Protein AF-A0A955D7J7-F1 (afdb_monomer_lite)

Sequence (94 aa):
MKLPLVRIGITLAVGSVLASLVVFYLAIGEAVGSADAEDPPAGLEGAMGWFVREFLFQGSIPTVLFWLGVAATLVGVVRMAIAPPAARRTRRSA

Secondary structure (DSSP, 8-state):
---HHHHHHHHHHHHHHHHHHHHHHHHHHHHHH-TT-----SHHHHHHHHIIIIIISSS-HHHHHHHHHHHHHHHHHHHHHHS-----------

Foldseek 3Di:
DDLPLLVQLVCLQVVLLVVLVVVLVVVLVVQVPDPPHDDDQPDPVSSVVCSCPPRCPPPDPSVVSNVVSVVSNVVSVVCVVPDDPPPPPPPPDD

Structure (mmCIF, N/CA/C/O backbone):
data_AF-A0A955D7J7-F1
#
_entry.id   AF-A0A955D7J7-F1
#
loop_
_atom_site.group_PDB
_atom_site.id
_atom_site.type_symbol
_atom_site.label_atom_id
_atom_site.label_alt_id
_atom_site.label_comp_id
_atom_site.label_asym_id
_atom_site.label_entity_id
_atom_site.label_seq_id
_atom_site.pdbx_PDB_ins_code
_atom_site.Cartn_x
_atom_site.Cartn_y
_atom_site.Cartn_z
_atom_site.occupancy
_atom_site.B_iso_or_equiv
_atom_site.auth_seq_id
_atom_site.auth_comp_id
_atom_site.auth_asym_id
_atom_site.auth_atom_id
_atom_site.pdbx_PDB_model_num
ATOM 1 N N . MET A 1 1 ? -8.872 9.010 22.774 1.00 51.84 1 MET A N 1
ATOM 2 C CA . MET A 1 1 ? -8.759 7.550 22.561 1.00 51.84 1 MET A CA 1
ATOM 3 C C . MET A 1 1 ? -7.586 7.300 21.627 1.00 51.84 1 MET A C 1
ATOM 5 O O . MET A 1 1 ? -7.581 7.850 20.534 1.00 51.84 1 MET A O 1
ATOM 9 N N . LYS A 1 2 ? -6.541 6.588 22.071 1.00 55.31 2 LYS A N 1
ATOM 10 C CA . LYS A 1 2 ? -5.409 6.256 21.193 1.00 55.31 2 LYS A CA 1
ATOM 11 C C . LYS A 1 2 ? -5.906 5.193 20.210 1.00 55.31 2 LYS A C 1
ATOM 13 O O . LYS A 1 2 ? -6.458 4.192 20.651 1.00 55.31 2 LYS A O 1
ATOM 18 N N . LEU A 1 3 ? -5.737 5.436 18.914 1.00 64.50 3 LEU A N 1
ATOM 19 C CA . LEU A 1 3 ? -6.077 4.522 17.820 1.00 64.50 3 LEU A CA 1
ATOM 20 C C . LEU A 1 3 ? -4.805 3.837 17.293 1.00 64.50 3 LEU A C 1
ATOM 22 O O . LEU A 1 3 ? -4.395 4.106 16.164 1.00 64.50 3 LEU A O 1
ATOM 26 N N . PRO A 1 4 ? -4.107 3.021 18.108 1.00 82.12 4 PRO A N 1
ATOM 27 C CA . PRO A 1 4 ? -2.800 2.498 17.730 1.00 82.12 4 PRO A CA 1
ATOM 28 C C . PRO A 1 4 ? -2.893 1.629 16.476 1.00 82.12 4 PRO A C 1
ATOM 30 O O . PRO A 1 4 ? -2.064 1.775 15.592 1.00 82.12 4 PRO A O 1
ATOM 33 N N . LEU A 1 5 ? -3.939 0.805 16.349 1.00 82.12 5 LEU A N 1
ATOM 34 C CA . LEU A 1 5 ? -4.066 -0.141 15.241 1.00 82.12 5 LEU A CA 1
ATOM 35 C C . LEU A 1 5 ? -4.326 0.545 13.892 1.00 82.12 5 LEU A C 1
ATOM 37 O O . LEU A 1 5 ? -3.690 0.200 12.905 1.00 82.12 5 LEU A O 1
ATOM 41 N N . VAL A 1 6 ? -5.193 1.564 13.864 1.00 83.38 6 VAL A N 1
ATOM 42 C CA . VAL A 1 6 ? -5.446 2.367 12.654 1.00 83.38 6 VAL A CA 1
ATOM 43 C C . VAL A 1 6 ? -4.189 3.138 12.250 1.00 83.38 6 VAL A C 1
ATOM 45 O O . VAL A 1 6 ? -3.847 3.178 11.076 1.00 83.38 6 VAL A O 1
ATOM 48 N N . ARG A 1 7 ? -3.457 3.707 13.218 1.00 85.06 7 ARG A N 1
ATOM 49 C CA . ARG A 1 7 ? -2.197 4.413 12.941 1.00 85.06 7 ARG A CA 1
ATOM 50 C C . ARG A 1 7 ? -1.135 3.476 12.373 1.00 85.06 7 ARG A C 1
ATOM 52 O O . ARG A 1 7 ? -0.544 3.811 11.360 1.00 85.06 7 ARG A O 1
ATOM 59 N N . ILE A 1 8 ? -0.941 2.308 12.987 1.00 86.75 8 ILE A N 1
ATOM 60 C CA . ILE A 1 8 ? -0.010 1.281 12.497 1.00 86.75 8 ILE A CA 1
ATOM 61 C C . ILE A 1 8 ? -0.407 0.835 11.088 1.00 86.75 8 ILE A C 1
ATOM 63 O O . ILE A 1 8 ? 0.449 0.774 10.212 1.00 86.75 8 ILE A O 1
ATOM 67 N N . GLY A 1 9 ? -1.697 0.581 10.854 1.00 83.50 9 GLY A N 1
ATOM 68 C CA . GLY A 1 9 ? -2.205 0.174 9.548 1.00 83.50 9 GLY A CA 1
ATOM 69 C C . GLY A 1 9 ? -1.949 1.214 8.454 1.00 83.50 9 GLY A C 1
ATOM 70 O O . GLY A 1 9 ? -1.418 0.873 7.400 1.00 83.50 9 GLY A O 1
ATOM 71 N N . ILE A 1 10 ? -2.229 2.492 8.731 1.00 86.75 10 ILE A N 1
ATOM 72 C CA . ILE A 1 10 ? -1.940 3.600 7.808 1.00 86.75 10 ILE A CA 1
ATOM 73 C C . ILE A 1 10 ? -0.433 3.737 7.574 1.00 86.75 10 ILE A C 1
ATOM 75 O O . ILE A 1 10 ? -0.009 3.859 6.429 1.00 86.75 10 ILE A O 1
ATOM 79 N N . THR A 1 11 ? 0.389 3.694 8.627 1.00 89.50 11 THR A N 1
ATOM 80 C CA . THR A 1 11 ? 1.851 3.789 8.495 1.00 89.50 11 THR A CA 1
ATOM 81 C C . THR A 1 11 ? 2.412 2.654 7.642 1.00 89.50 11 THR A C 1
ATOM 83 O O . THR A 1 11 ? 3.254 2.910 6.786 1.00 89.50 11 THR A O 1
ATOM 86 N N . LEU A 1 12 ? 1.920 1.425 7.821 1.00 85.50 12 LEU A N 1
ATOM 87 C CA . LEU A 1 12 ? 2.305 0.281 6.996 1.00 85.50 12 LEU A CA 1
ATOM 88 C C . LEU A 1 12 ? 1.881 0.466 5.539 1.00 85.50 12 LEU A C 1
ATOM 90 O O . LEU A 1 12 ? 2.706 0.284 4.648 1.00 85.50 12 LEU A O 1
ATOM 94 N N . ALA A 1 13 ? 0.637 0.875 5.283 1.00 83.56 13 ALA A N 1
ATOM 95 C CA . ALA A 1 13 ? 0.146 1.084 3.923 1.00 83.56 13 ALA A CA 1
ATOM 96 C C . ALA A 1 13 ? 0.937 2.184 3.195 1.00 83.56 13 ALA A C 1
ATOM 98 O O . ALA A 1 13 ? 1.442 1.957 2.099 1.00 83.56 13 ALA A O 1
ATOM 99 N N . VAL A 1 14 ? 1.120 3.348 3.827 1.00 88.56 14 VAL A N 1
ATOM 100 C CA . VAL A 1 14 ? 1.872 4.473 3.248 1.00 88.56 14 VAL A CA 1
ATOM 101 C C . VAL A 1 14 ? 3.347 4.118 3.061 1.00 88.56 14 VAL A C 1
ATOM 103 O O . VAL A 1 14 ? 3.904 4.365 1.995 1.00 88.56 14 VAL A O 1
ATOM 106 N N . GLY A 1 15 ? 3.977 3.502 4.067 1.00 85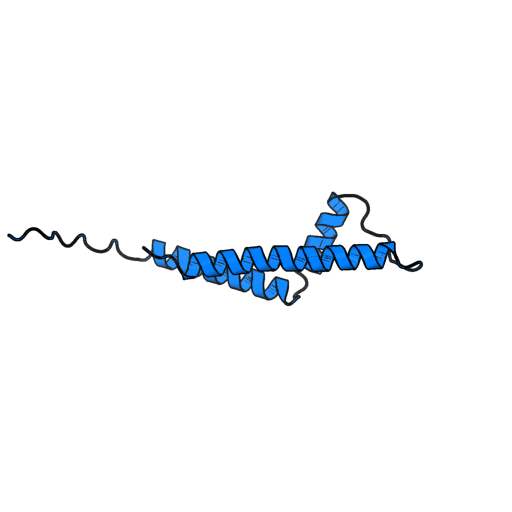.69 15 GLY A N 1
ATOM 107 C CA . GLY A 1 15 ? 5.371 3.065 3.980 1.00 85.69 15 GLY A CA 1
ATOM 108 C C . GLY A 1 15 ? 5.597 2.052 2.859 1.00 85.69 15 GLY A C 1
ATOM 109 O O . GLY A 1 15 ? 6.605 2.125 2.164 1.00 85.69 15 GLY A O 1
ATOM 110 N N . SER A 1 16 ? 4.629 1.166 2.625 1.00 84.75 16 SER A N 1
ATOM 111 C CA . SER A 1 16 ? 4.682 0.182 1.541 1.00 84.75 16 SER A CA 1
ATOM 112 C C . SER A 1 16 ? 4.552 0.825 0.165 1.00 84.75 16 SER A C 1
ATOM 114 O O . SER A 1 16 ? 5.319 0.490 -0.728 1.00 84.75 16 SER A O 1
ATOM 116 N N . VAL A 1 17 ? 3.646 1.797 0.001 1.00 82.25 17 VAL A N 1
ATOM 117 C CA . VAL A 1 17 ? 3.518 2.561 -1.254 1.00 82.25 17 VAL A CA 1
ATOM 118 C C . VAL A 1 17 ? 4.815 3.309 -1.567 1.00 82.25 17 VAL A C 1
ATOM 120 O O . VAL A 1 17 ? 5.289 3.265 -2.699 1.00 82.25 17 VAL A O 1
ATOM 123 N N . LEU A 1 18 ? 5.421 3.958 -0.566 1.00 87.06 18 LEU A N 1
ATOM 124 C CA . LEU A 1 18 ? 6.703 4.645 -0.733 1.00 87.06 18 LEU A CA 1
ATOM 125 C C . LEU A 1 18 ? 7.836 3.670 -1.074 1.00 87.06 18 LEU A C 1
ATOM 127 O O . LEU A 1 18 ? 8.629 3.956 -1.967 1.00 87.06 18 LEU A O 1
ATOM 131 N N . ALA A 1 19 ? 7.897 2.511 -0.414 1.00 85.25 19 ALA A N 1
ATOM 132 C CA . ALA A 1 19 ? 8.881 1.479 -0.728 1.00 85.25 19 ALA A CA 1
ATOM 133 C C . ALA A 1 19 ? 8.716 0.967 -2.167 1.00 85.25 19 ALA A C 1
ATOM 135 O O . ALA A 1 19 ? 9.699 0.908 -2.903 1.00 85.25 19 ALA A O 1
ATOM 136 N N . SER A 1 20 ? 7.484 0.681 -2.603 1.00 81.19 20 SER A N 1
ATOM 137 C CA . SER A 1 20 ? 7.194 0.304 -3.990 1.00 81.19 20 SER A CA 1
ATOM 138 C C . SER A 1 20 ? 7.626 1.393 -4.974 1.00 81.19 20 SER A C 1
ATOM 140 O O . SER A 1 20 ? 8.195 1.062 -6.009 1.00 81.19 20 SER A O 1
ATOM 142 N N . LEU A 1 21 ? 7.404 2.680 -4.668 1.00 82.88 21 LEU A N 1
ATOM 143 C CA . LEU A 1 21 ? 7.829 3.795 -5.528 1.00 82.88 21 LEU A CA 1
ATOM 144 C C . LEU A 1 21 ? 9.351 3.873 -5.685 1.00 82.88 21 LEU A C 1
ATOM 146 O O . LEU A 1 21 ? 9.832 4.146 -6.781 1.00 82.88 21 LEU A O 1
ATOM 150 N N . VAL A 1 22 ? 10.110 3.618 -4.616 1.00 85.19 22 VAL A N 1
ATOM 151 C CA . VAL A 1 22 ? 11.579 3.579 -4.688 1.00 85.19 22 VAL A CA 1
ATOM 152 C C . VAL A 1 22 ? 12.040 2.432 -5.584 1.00 85.19 22 VAL A C 1
ATOM 154 O O . VAL A 1 22 ? 12.865 2.650 -6.465 1.00 85.19 22 VAL A O 1
ATOM 157 N N . VAL A 1 23 ? 11.482 1.231 -5.404 1.00 82.75 23 VAL A N 1
ATOM 158 C CA . VAL A 1 23 ? 11.830 0.062 -6.231 1.00 82.75 23 VAL A CA 1
ATOM 159 C C . VAL A 1 23 ? 11.467 0.308 -7.699 1.00 82.75 23 VAL A C 1
ATOM 161 O O . VAL A 1 23 ? 12.267 0.028 -8.585 1.00 82.75 23 VAL A O 1
ATOM 164 N N . PHE A 1 24 ? 10.307 0.908 -7.958 1.00 82.69 24 PHE A N 1
ATOM 165 C CA . PHE A 1 24 ? 9.880 1.303 -9.297 1.00 82.69 24 PHE A CA 1
ATOM 166 C C . PHE A 1 24 ? 10.826 2.316 -9.950 1.00 82.69 24 PHE A C 1
ATOM 168 O O . PHE A 1 24 ? 11.176 2.173 -11.117 1.00 82.69 24 PHE A O 1
ATOM 175 N N . TYR A 1 25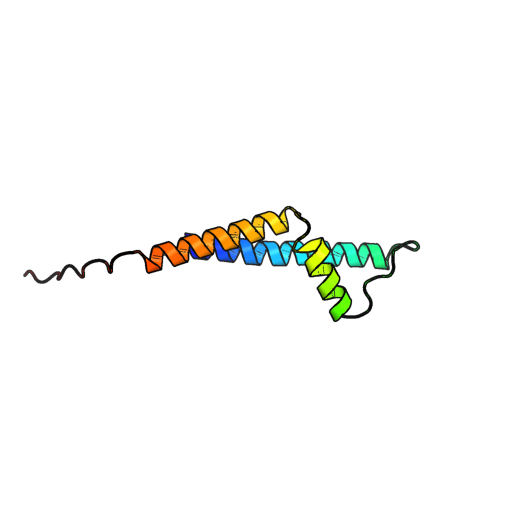 ? 11.274 3.325 -9.199 1.00 81.12 25 TYR A N 1
ATOM 176 C CA . TYR A 1 25 ? 12.225 4.312 -9.707 1.00 81.12 25 TYR A CA 1
ATOM 177 C C . TYR A 1 25 ? 13.575 3.677 -10.064 1.00 81.12 25 TYR A C 1
ATOM 179 O O . TYR A 1 25 ? 14.152 4.007 -11.098 1.0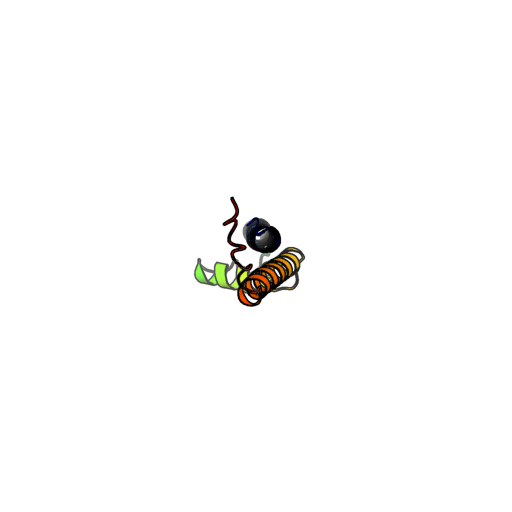0 81.12 25 TYR A O 1
ATOM 187 N N . LEU A 1 26 ? 14.059 2.740 -9.242 1.00 82.00 26 LEU A N 1
ATOM 188 C CA . LEU A 1 26 ? 15.272 1.976 -9.542 1.00 82.00 26 LEU A CA 1
ATOM 189 C C . LEU A 1 26 ? 15.096 1.120 -10.802 1.00 82.00 26 LEU A C 1
ATOM 191 O O . LEU A 1 26 ? 15.956 1.166 -11.675 1.00 82.00 26 LEU A O 1
ATOM 195 N N . ALA A 1 27 ? 13.960 0.434 -10.946 1.00 78.00 27 ALA A N 1
ATOM 196 C CA . ALA A 1 27 ? 13.657 -0.382 -12.121 1.00 78.00 27 ALA A CA 1
ATOM 197 C C . ALA A 1 27 ? 13.574 0.448 -13.415 1.00 78.00 27 ALA A C 1
ATOM 199 O O . ALA A 1 27 ? 14.073 0.022 -14.452 1.00 78.00 27 ALA A O 1
ATOM 200 N N . ILE A 1 28 ? 13.009 1.662 -13.362 1.00 76.56 28 ILE A N 1
ATOM 201 C CA . ILE A 1 28 ? 13.058 2.602 -14.494 1.00 76.56 28 ILE A CA 1
ATOM 202 C C . ILE A 1 28 ? 14.501 3.016 -14.791 1.00 76.56 28 ILE A C 1
ATOM 204 O O . ILE A 1 28 ? 14.887 3.077 -15.954 1.00 76.56 28 ILE A O 1
ATOM 208 N N . GLY A 1 29 ? 15.301 3.310 -13.763 1.00 75.12 29 GLY A N 1
ATOM 209 C CA . GLY A 1 29 ? 16.710 3.666 -13.938 1.00 75.12 29 GLY A CA 1
ATOM 210 C C . GLY A 1 29 ? 17.520 2.556 -14.615 1.00 75.12 29 GLY A C 1
ATOM 211 O O . GLY A 1 29 ? 18.322 2.838 -15.503 1.00 75.12 29 GLY A O 1
ATOM 212 N N . GLU A 1 30 ? 17.270 1.301 -14.244 1.00 77.25 30 GLU A N 1
ATOM 213 C CA . GLU A 1 30 ? 17.879 0.118 -14.862 1.00 77.25 30 GLU A CA 1
ATOM 214 C C . GLU A 1 30 ? 17.392 -0.100 -16.303 1.00 77.25 30 GLU A C 1
ATOM 216 O O . GLU A 1 30 ? 18.203 -0.390 -17.185 1.00 77.25 30 GLU A O 1
ATOM 221 N N . ALA A 1 31 ? 16.100 0.112 -16.573 1.00 69.75 31 ALA A N 1
ATOM 222 C CA . ALA A 1 31 ? 15.535 0.014 -17.919 1.00 69.75 31 ALA A CA 1
ATOM 223 C C . ALA A 1 31 ? 16.069 1.114 -18.856 1.00 69.75 31 ALA A C 1
ATOM 225 O O . ALA A 1 31 ? 16.462 0.851 -19.981 1.00 69.75 31 ALA A O 1
ATOM 226 N N . VAL A 1 32 ? 16.171 2.362 -18.399 1.00 69.31 32 VAL A N 1
ATOM 227 C CA . VAL A 1 32 ? 16.705 3.458 -19.229 1.00 69.31 32 VAL A CA 1
ATOM 228 C C . VAL A 1 32 ? 18.221 3.328 -19.436 1.00 69.31 32 VAL A C 1
ATOM 230 O O . VAL A 1 32 ? 18.757 3.806 -20.435 1.00 69.31 32 VAL A O 1
ATOM 233 N N . GLY A 1 33 ? 18.924 2.696 -18.492 1.00 64.88 33 GLY A N 1
ATOM 234 C CA . GLY A 1 33 ? 20.373 2.510 -18.536 1.00 64.88 33 GLY A CA 1
ATOM 235 C C . GLY A 1 33 ? 20.855 1.271 -19.297 1.00 64.88 33 GLY A C 1
ATOM 236 O O . GLY A 1 33 ? 22.047 1.193 -19.597 1.00 64.88 33 GLY A O 1
ATOM 237 N N . 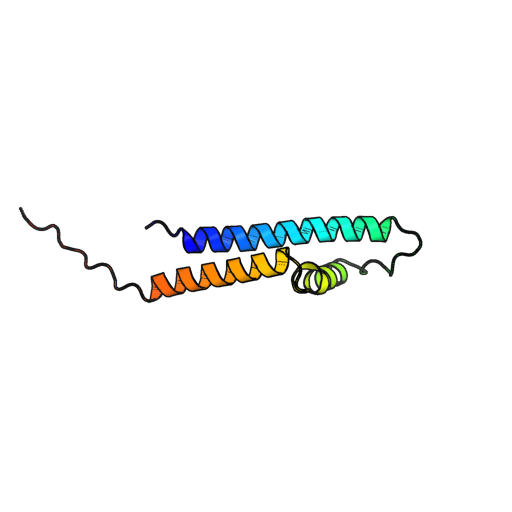SER A 1 34 ? 19.982 0.308 -19.610 1.00 59.12 34 SER A N 1
ATOM 238 C CA . SER A 1 34 ? 20.366 -0.919 -20.316 1.00 59.12 34 SER A CA 1
ATOM 239 C C . SER A 1 34 ? 20.003 -0.843 -21.799 1.00 59.12 34 SER A C 1
ATOM 241 O O . SER A 1 34 ? 18.881 -0.529 -22.176 1.00 59.12 34 SER A O 1
ATOM 243 N N . ALA A 1 35 ? 20.978 -1.137 -22.663 1.00 54.47 35 ALA A N 1
ATOM 244 C CA . ALA A 1 35 ? 20.810 -1.111 -24.120 1.00 54.47 35 ALA A CA 1
ATOM 245 C C . ALA A 1 35 ? 19.844 -2.193 -24.656 1.00 54.47 35 ALA A C 1
ATOM 247 O O . ALA A 1 35 ? 19.476 -2.138 -25.825 1.00 54.47 35 ALA A O 1
ATOM 248 N N . ASP A 1 36 ? 19.431 -3.131 -23.796 1.00 54.75 36 ASP A N 1
ATOM 249 C CA . ASP A 1 36 ? 18.536 -4.259 -24.084 1.00 54.75 36 ASP A CA 1
ATOM 250 C C . ASP A 1 36 ? 17.195 -4.174 -23.324 1.00 54.75 36 ASP A C 1
ATOM 252 O O . ASP A 1 36 ? 16.458 -5.158 -23.261 1.00 54.75 36 ASP A O 1
ATOM 256 N N . ALA A 1 37 ? 16.874 -3.039 -22.691 1.00 55.41 37 ALA A N 1
ATOM 257 C CA . ALA A 1 37 ? 15.635 -2.932 -21.931 1.00 55.41 37 ALA A CA 1
ATOM 258 C C . ALA A 1 37 ? 14.403 -3.013 -22.835 1.00 55.41 37 ALA A C 1
ATOM 260 O O . ALA A 1 37 ? 14.250 -2.220 -23.766 1.00 55.41 37 ALA A O 1
ATOM 261 N N . GLU A 1 38 ? 13.499 -3.936 -22.495 1.00 54.94 38 GLU A N 1
ATOM 262 C CA . GLU A 1 38 ? 12.098 -3.890 -22.911 1.00 54.94 38 GLU A CA 1
ATOM 263 C C . GLU A 1 38 ? 11.570 -2.462 -22.749 1.00 54.94 38 GLU A C 1
ATOM 265 O O . GLU A 1 38 ? 11.774 -1.839 -21.703 1.00 54.94 38 GLU A O 1
ATOM 270 N N . ASP A 1 39 ? 10.940 -1.952 -23.812 1.00 59.38 39 ASP A N 1
ATOM 271 C CA . ASP A 1 39 ? 10.553 -0.552 -23.956 1.00 59.38 39 ASP A CA 1
ATOM 272 C C . ASP A 1 39 ? 9.998 0.022 -22.639 1.00 59.38 39 ASP A C 1
ATOM 274 O O . ASP A 1 39 ? 8.967 -0.459 -22.144 1.00 59.38 39 ASP A O 1
ATOM 278 N N . PRO A 1 40 ? 10.647 1.048 -22.050 1.00 58.62 40 PRO A N 1
ATOM 279 C CA . PRO A 1 40 ? 10.143 1.663 -20.836 1.00 58.62 40 PRO A CA 1
ATOM 280 C C . PRO A 1 40 ? 8.711 2.152 -21.091 1.00 58.62 40 PRO A C 1
ATOM 282 O O . PRO A 1 40 ? 8.408 2.639 -22.186 1.00 58.62 40 PRO A O 1
ATOM 285 N N . PRO A 1 41 ? 7.804 2.034 -20.106 1.00 64.69 41 PRO A N 1
ATOM 286 C CA . PRO A 1 41 ? 6.394 2.314 -20.323 1.00 64.69 41 PRO A CA 1
ATOM 287 C C . PRO A 1 41 ? 6.198 3.726 -20.882 1.00 64.69 41 PRO A C 1
ATOM 289 O O . PRO A 1 41 ? 6.569 4.724 -20.260 1.00 64.69 41 PRO A O 1
ATOM 292 N N . ALA A 1 42 ? 5.613 3.803 -22.078 1.00 62.59 42 ALA A N 1
ATOM 293 C CA . ALA A 1 42 ? 5.430 5.058 -22.787 1.00 62.59 42 ALA A CA 1
ATOM 294 C C . ALA A 1 42 ? 4.414 5.952 -22.052 1.00 62.59 42 ALA A C 1
ATOM 296 O O . ALA A 1 42 ? 3.221 5.653 -21.977 1.00 62.59 42 ALA A O 1
ATOM 297 N N . GLY A 1 43 ? 4.896 7.079 -21.523 1.00 69.00 43 GLY A N 1
ATOM 298 C CA . GLY A 1 43 ? 4.070 8.101 -20.880 1.00 69.00 43 GLY A CA 1
ATOM 299 C C . GLY A 1 43 ? 3.642 7.790 -19.439 1.00 69.00 43 GLY A C 1
ATOM 300 O O . GLY A 1 43 ? 3.833 6.701 -18.902 1.00 69.00 43 GLY A O 1
ATOM 301 N N . LEU A 1 44 ? 3.047 8.797 -18.791 1.00 70.00 44 LEU A N 1
ATOM 302 C CA . LEU A 1 44 ? 2.720 8.779 -17.357 1.00 70.00 44 LEU A CA 1
ATOM 303 C C . LEU A 1 44 ? 1.637 7.742 -17.008 1.00 70.00 44 LEU A C 1
ATOM 305 O O . LEU A 1 44 ? 1.690 7.114 -15.952 1.00 70.00 44 LEU A O 1
ATOM 309 N N . GLU A 1 45 ? 0.687 7.522 -17.917 1.00 76.12 45 GLU A N 1
ATOM 310 C CA . GLU A 1 45 ? -0.388 6.536 -17.766 1.00 76.12 45 GLU A CA 1
ATOM 311 C C . GLU A 1 45 ? 0.130 5.095 -17.910 1.00 76.12 45 GLU A C 1
ATOM 313 O O . GLU A 1 45 ? -0.214 4.230 -17.101 1.00 76.12 45 GLU A O 1
ATOM 318 N N . GLY A 1 46 ? 1.042 4.851 -18.859 1.00 75.81 46 GLY A N 1
ATOM 319 C CA . GLY A 1 46 ? 1.738 3.570 -19.000 1.00 75.81 46 GLY A CA 1
ATOM 320 C C . GLY A 1 46 ? 2.603 3.254 -17.780 1.00 75.81 46 GLY A C 1
ATOM 321 O O . GLY A 1 46 ? 2.544 2.145 -17.249 1.00 75.81 46 GLY A O 1
ATOM 322 N N . ALA A 1 47 ? 3.346 4.248 -17.283 1.00 76.44 47 ALA A N 1
ATOM 323 C CA . ALA A 1 47 ? 4.183 4.117 -16.093 1.00 76.44 47 ALA A CA 1
ATOM 324 C C . ALA A 1 47 ? 3.348 3.809 -14.840 1.00 76.44 47 ALA A C 1
ATOM 326 O O . ALA A 1 47 ? 3.706 2.930 -14.058 1.00 76.44 47 ALA A O 1
ATOM 327 N N . MET A 1 48 ? 2.192 4.464 -14.678 1.00 76.81 48 MET A N 1
ATOM 328 C CA . MET A 1 48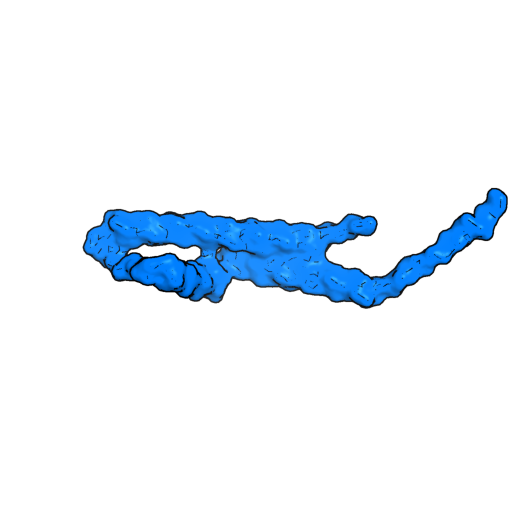 ? 1.243 4.153 -13.605 1.00 76.81 48 MET A CA 1
ATOM 329 C C . MET A 1 48 ? 0.675 2.736 -13.725 1.00 76.81 48 MET A C 1
ATOM 331 O O . MET A 1 48 ? 0.619 2.012 -12.732 1.00 76.81 48 MET A O 1
ATOM 335 N N . GLY A 1 49 ? 0.282 2.317 -14.930 1.00 79.00 49 GLY A N 1
ATOM 336 C CA . GLY A 1 49 ? -0.225 0.968 -15.176 1.00 79.00 49 GLY A CA 1
ATOM 337 C C . GLY A 1 49 ? 0.811 -0.118 -14.879 1.00 79.00 49 GLY A C 1
ATOM 338 O O . GLY A 1 49 ? 0.460 -1.160 -14.322 1.00 79.00 49 GLY A O 1
ATOM 339 N N . TRP A 1 50 ? 2.079 0.137 -15.206 1.00 78.81 50 TRP A N 1
ATOM 340 C CA . TRP A 1 50 ? 3.203 -0.753 -14.915 1.00 78.81 50 TRP A CA 1
ATOM 341 C C . TRP A 1 50 ? 3.518 -0.793 -13.415 1.00 78.81 50 TRP A C 1
ATOM 343 O O . TRP A 1 50 ? 3.579 -1.869 -12.829 1.00 78.81 50 TRP A O 1
ATOM 353 N N . PHE A 1 51 ? 3.572 0.368 -12.754 1.00 79.62 51 PHE A N 1
ATOM 354 C CA . PHE A 1 51 ? 3.753 0.482 -11.304 1.00 79.62 51 PHE A CA 1
ATOM 355 C C . PHE A 1 51 ? 2.707 -0.310 -10.516 1.00 79.62 51 PHE A C 1
ATOM 357 O O . PHE A 1 51 ? 3.031 -1.076 -9.608 1.00 79.62 51 PHE A O 1
ATOM 364 N N . VAL A 1 52 ? 1.433 -0.135 -10.869 1.00 78.88 52 VAL A N 1
ATOM 365 C CA . VAL A 1 52 ? 0.328 -0.777 -10.158 1.00 78.88 52 VAL A CA 1
ATOM 366 C C . VAL A 1 52 ? 0.399 -2.299 -10.302 1.00 78.88 52 VAL A C 1
ATOM 368 O O . VAL A 1 52 ? 0.243 -3.029 -9.323 1.00 78.88 52 VAL A O 1
ATOM 371 N N . ARG A 1 53 ? 0.664 -2.779 -11.518 1.00 77.50 53 ARG A N 1
ATOM 372 C CA . ARG A 1 53 ? 0.639 -4.205 -11.848 1.00 77.50 53 ARG A CA 1
ATOM 373 C C . ARG A 1 53 ? 1.865 -4.949 -11.319 1.00 77.50 53 ARG A C 1
ATOM 375 O O . ARG A 1 53 ? 1.700 -5.980 -10.677 1.00 77.50 53 ARG A O 1
ATOM 382 N N . GLU A 1 54 ? 3.052 -4.388 -11.529 1.00 72.00 54 GLU A N 1
ATOM 383 C CA . GLU A 1 54 ? 4.333 -5.039 -11.228 1.00 72.00 54 GLU A CA 1
ATOM 384 C C . GLU A 1 54 ? 4.847 -4.724 -9.813 1.00 72.00 54 GLU A C 1
ATOM 386 O O . GLU A 1 54 ? 5.446 -5.569 -9.160 1.00 72.00 54 GLU A O 1
ATOM 391 N N . PHE A 1 55 ? 4.572 -3.538 -9.261 1.00 71.44 55 PHE A N 1
ATOM 392 C CA . PHE A 1 55 ? 5.210 -3.109 -8.003 1.00 71.44 55 PHE A CA 1
ATOM 393 C C . PHE A 1 55 ? 4.245 -2.977 -6.823 1.00 71.44 55 PHE A C 1
ATOM 395 O O . PHE A 1 55 ? 4.655 -3.170 -5.673 1.00 71.44 55 PHE A O 1
ATOM 402 N N . LEU A 1 56 ? 2.966 -2.680 -7.071 1.00 68.12 56 LEU A N 1
ATOM 403 C CA . LEU A 1 56 ? 1.942 -2.633 -6.020 1.00 68.12 56 LEU A CA 1
ATOM 404 C C . LEU A 1 56 ? 1.234 -3.970 -5.806 1.00 68.12 56 LEU A C 1
ATOM 406 O O . LEU A 1 56 ? 0.918 -4.270 -4.656 1.00 68.12 56 LEU A O 1
ATOM 410 N N . PHE A 1 57 ? 1.005 -4.780 -6.847 1.00 69.62 57 PHE A N 1
ATOM 411 C CA . PHE A 1 57 ? 0.161 -5.983 -6.743 1.00 69.62 57 PHE A CA 1
ATOM 412 C C . PHE A 1 57 ? 0.824 -7.318 -7.111 1.00 69.62 57 PHE A C 1
ATOM 414 O O . PHE A 1 57 ? 0.189 -8.357 -6.942 1.00 69.62 57 PHE A O 1
ATOM 421 N N . GLN A 1 58 ? 2.098 -7.345 -7.503 1.00 73.25 58 GLN A N 1
ATOM 422 C CA . GLN A 1 58 ? 2.777 -8.573 -7.950 1.00 73.25 58 GLN A CA 1
ATOM 423 C C . GLN A 1 58 ? 3.292 -9.485 -6.813 1.00 73.25 58 GLN A C 1
ATOM 425 O O . GLN A 1 58 ? 4.187 -10.301 -7.005 1.00 73.25 58 GLN A O 1
ATOM 430 N N . GLY A 1 59 ? 2.751 -9.358 -5.598 1.00 65.38 59 GLY A N 1
ATOM 431 C CA . GLY A 1 59 ? 3.138 -10.213 -4.467 1.00 65.38 59 GLY A CA 1
ATOM 432 C C . GLY A 1 59 ? 4.530 -9.927 -3.888 1.00 65.38 59 GLY A C 1
ATOM 433 O O . GLY A 1 59 ? 5.081 -10.765 -3.175 1.00 65.38 59 GLY A O 1
ATOM 434 N N . SER A 1 60 ? 5.094 -8.748 -4.155 1.00 76.44 60 SER A N 1
ATOM 435 C CA . SER A 1 60 ? 6.350 -8.298 -3.548 1.00 76.44 60 SER A CA 1
ATOM 436 C C . SER A 1 60 ? 6.195 -8.065 -2.031 1.00 76.44 60 SER A C 1
ATOM 438 O O . SER A 1 60 ? 5.085 -7.906 -1.516 1.00 76.44 60 SER A O 1
ATOM 440 N N . ILE A 1 61 ? 7.304 -8.023 -1.279 1.00 79.44 61 ILE A N 1
ATOM 441 C CA . ILE A 1 61 ? 7.275 -7.718 0.169 1.00 79.44 61 ILE A CA 1
ATOM 442 C C . ILE A 1 61 ? 6.501 -6.409 0.460 1.00 79.44 61 ILE A C 1
ATOM 444 O O . ILE A 1 61 ? 5.642 -6.427 1.348 1.00 79.44 61 ILE A O 1
ATOM 448 N N . PRO A 1 62 ? 6.711 -5.304 -0.290 1.00 77.31 62 PRO A N 1
ATOM 449 C CA . PRO A 1 62 ? 5.874 -4.107 -0.184 1.00 77.31 62 PRO A CA 1
ATOM 450 C C . PRO A 1 62 ? 4.374 -4.374 -0.371 1.00 77.31 62 PRO A C 1
ATOM 452 O O . PRO A 1 62 ? 3.569 -3.900 0.427 1.00 77.31 62 PRO A O 1
ATOM 455 N N . THR A 1 63 ? 3.974 -5.181 -1.357 1.00 80.25 63 THR A N 1
ATOM 456 C CA . THR A 1 63 ? 2.566 -5.560 -1.572 1.00 80.25 63 THR A CA 1
ATOM 457 C C . THR A 1 63 ? 1.967 -6.256 -0.350 1.00 80.25 63 THR A C 1
ATOM 459 O O . THR A 1 63 ? 0.856 -5.934 0.075 1.00 80.25 63 THR A O 1
ATOM 462 N N . VAL A 1 64 ? 2.695 -7.202 0.248 1.00 84.06 64 VAL A N 1
ATOM 463 C CA . VAL A 1 64 ? 2.229 -7.931 1.438 1.00 84.06 64 VAL A CA 1
ATOM 464 C C . VAL A 1 64 ? 2.044 -6.977 2.620 1.00 84.06 64 VAL A C 1
ATOM 466 O O . VAL A 1 64 ? 1.009 -7.006 3.287 1.00 84.06 64 VAL A O 1
ATOM 469 N N . LEU A 1 65 ? 3.014 -6.090 2.856 1.00 82.00 65 LEU A N 1
ATOM 470 C CA . LEU A 1 65 ? 2.943 -5.082 3.917 1.00 82.00 65 LEU A CA 1
ATOM 471 C C . LEU A 1 65 ? 1.799 -4.082 3.699 1.00 82.00 65 LEU A C 1
ATOM 473 O O . LEU A 1 65 ? 1.127 -3.704 4.663 1.00 82.00 65 LEU A O 1
ATOM 477 N N . PHE A 1 66 ? 1.525 -3.712 2.447 1.00 84.31 66 PHE A N 1
ATOM 478 C CA . PHE A 1 66 ? 0.393 -2.868 2.085 1.00 84.31 66 PHE A CA 1
ATOM 479 C C . PHE A 1 66 ? -0.933 -3.523 2.488 1.00 84.31 66 PHE A C 1
ATOM 481 O O . PHE A 1 66 ? -1.718 -2.921 3.224 1.00 84.31 66 PHE A O 1
ATOM 488 N N . TRP A 1 67 ? -1.157 -4.779 2.090 1.00 85.19 67 TRP A N 1
ATOM 489 C CA . TRP A 1 67 ? -2.379 -5.511 2.435 1.00 85.19 67 TRP A CA 1
ATOM 490 C C . TRP A 1 67 ? -2.527 -5.751 3.938 1.00 85.19 67 TRP A C 1
ATOM 492 O O . TRP A 1 67 ? -3.629 -5.614 4.472 1.00 85.19 67 TRP A O 1
ATOM 502 N N . LEU A 1 68 ? -1.429 -6.030 4.648 1.00 87.50 68 LEU A N 1
ATOM 503 C CA . LEU A 1 68 ? -1.433 -6.117 6.111 1.00 87.50 68 LEU A CA 1
ATOM 504 C C . LEU A 1 68 ? -1.818 -4.781 6.761 1.00 87.50 68 LEU A C 1
ATOM 506 O O . LEU A 1 68 ? -2.597 -4.763 7.717 1.00 87.50 68 LEU A O 1
ATOM 510 N N . GLY A 1 69 ? -1.326 -3.659 6.228 1.00 84.56 69 GLY A N 1
ATOM 511 C CA . GLY A 1 69 ? -1.697 -2.319 6.678 1.00 84.56 69 GLY A CA 1
ATOM 512 C C . GLY A 1 69 ? -3.181 -2.010 6.462 1.00 84.56 69 GLY A C 1
ATOM 513 O O . GLY A 1 69 ? -3.862 -1.534 7.378 1.00 84.56 69 GLY A O 1
ATOM 514 N N . VAL A 1 70 ? -3.714 -2.346 5.283 1.00 87.94 70 VAL A N 1
ATOM 515 C CA . VAL A 1 70 ? -5.146 -2.224 4.961 1.00 87.94 70 VAL A CA 1
ATOM 516 C C . VAL A 1 70 ? -5.991 -3.075 5.913 1.00 87.94 70 VAL A C 1
ATOM 518 O O . VAL A 1 70 ? -6.936 -2.564 6.518 1.00 87.94 70 VAL A O 1
ATOM 521 N N . ALA A 1 71 ? -5.619 -4.339 6.126 1.00 89.50 71 ALA A N 1
ATOM 522 C CA . ALA A 1 71 ? -6.321 -5.240 7.037 1.00 89.50 71 ALA A CA 1
ATOM 523 C C . ALA A 1 71 ? -6.315 -4.718 8.485 1.00 89.50 71 ALA A C 1
ATOM 525 O O . ALA A 1 71 ? -7.366 -4.654 9.122 1.00 89.50 71 ALA A O 1
ATOM 526 N N . ALA A 1 72 ? -5.164 -4.272 8.999 1.00 86.69 72 ALA A N 1
ATOM 527 C CA . ALA A 1 72 ? -5.057 -3.697 10.342 1.00 86.69 72 ALA A CA 1
ATOM 528 C C . ALA A 1 72 ? -5.923 -2.435 10.504 1.00 86.69 72 ALA A C 1
ATOM 530 O O . ALA A 1 72 ? -6.572 -2.244 11.537 1.00 86.69 72 ALA A O 1
ATOM 531 N N . THR A 1 73 ? -5.978 -1.599 9.464 1.00 87.75 73 THR A N 1
ATOM 532 C CA . THR A 1 73 ? -6.812 -0.391 9.431 1.00 87.75 73 THR A CA 1
ATOM 533 C C . THR A 1 73 ? -8.294 -0.749 9.492 1.00 87.75 73 THR A C 1
ATOM 535 O O . THR A 1 73 ? -9.006 -0.232 10.353 1.00 87.75 73 THR A O 1
ATOM 538 N N . LEU A 1 74 ? -8.747 -1.683 8.648 1.00 88.06 74 LEU A N 1
ATOM 539 C CA . LEU A 1 74 ? -10.129 -2.169 8.629 1.00 88.06 74 LEU A CA 1
ATOM 540 C C . LEU A 1 74 ? -10.534 -2.773 9.974 1.00 88.06 74 LEU A C 1
ATOM 542 O O . LEU A 1 74 ? -11.568 -2.402 10.523 1.00 88.06 74 LEU A O 1
ATOM 546 N N . VAL A 1 75 ? -9.692 -3.628 10.561 1.00 89.38 75 VAL A N 1
ATOM 547 C CA . VAL A 1 75 ? -9.939 -4.201 11.893 1.00 89.38 75 VAL A CA 1
ATOM 548 C C . VAL A 1 75 ? -10.047 -3.102 12.952 1.00 89.38 75 VAL A C 1
ATOM 550 O O . VAL A 1 75 ? -10.922 -3.158 13.818 1.00 89.38 75 VAL A O 1
ATOM 553 N N . GLY A 1 76 ? -9.190 -2.081 12.888 1.00 84.88 76 GLY A N 1
ATOM 554 C CA . GLY A 1 76 ? -9.237 -0.934 13.792 1.00 84.88 76 GLY A CA 1
ATOM 555 C C . GLY A 1 76 ? -10.544 -0.147 13.684 1.00 84.88 76 GLY A C 1
ATOM 556 O O . GLY A 1 76 ? -11.155 0.156 14.708 1.00 84.88 76 GLY A O 1
ATOM 557 N N . VAL A 1 77 ? -10.997 0.131 12.459 1.00 85.06 77 VAL A N 1
ATOM 558 C CA . VAL A 1 77 ? -12.254 0.845 12.181 1.00 85.06 77 VAL A CA 1
ATOM 559 C C . VAL A 1 77 ? -13.465 0.025 12.623 1.00 85.06 77 VAL A C 1
ATOM 561 O O . VAL A 1 77 ? -14.323 0.539 13.338 1.00 85.06 77 VAL A O 1
ATOM 564 N N . VAL A 1 78 ? -13.514 -1.264 12.280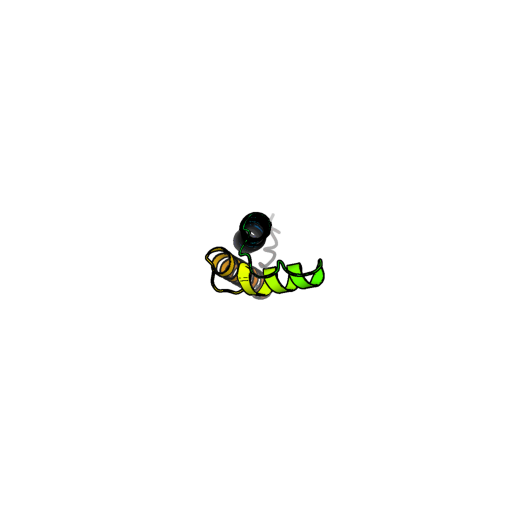 1.00 87.56 78 VAL A N 1
ATOM 565 C CA . VAL A 1 78 ? -14.601 -2.172 12.676 1.00 87.56 78 VAL A CA 1
ATOM 566 C C . VAL A 1 78 ? -14.700 -2.267 14.198 1.00 87.56 78 VAL A C 1
ATOM 568 O O . VAL A 1 78 ? -15.789 -2.158 14.758 1.00 87.56 78 VAL A O 1
ATOM 571 N N . ARG A 1 79 ? -13.566 -2.377 14.903 1.00 83.06 79 ARG A N 1
ATOM 572 C CA . ARG A 1 79 ? -13.552 -2.360 16.374 1.00 83.06 79 ARG A CA 1
ATOM 573 C C . ARG A 1 79 ? -14.099 -1.063 16.960 1.00 83.06 79 ARG A C 1
ATOM 575 O O . ARG A 1 79 ? -14.732 -1.122 18.007 1.00 83.06 79 ARG A O 1
ATOM 582 N N . MET A 1 80 ? -13.883 0.086 16.317 1.00 78.06 80 MET A N 1
ATOM 583 C CA . MET A 1 80 ? -14.493 1.345 16.759 1.00 78.06 80 MET A CA 1
ATOM 584 C C . MET A 1 80 ? -15.996 1.388 16.507 1.00 78.06 80 MET A C 1
ATOM 586 O O . MET A 1 80 ? -16.725 1.877 17.360 1.00 78.06 80 MET A O 1
ATOM 590 N N . ALA A 1 81 ? -16.448 0.881 15.359 1.00 82.38 81 ALA A N 1
ATOM 591 C CA . ALA A 1 81 ? -17.861 0.867 14.997 1.00 82.38 81 ALA A CA 1
ATOM 592 C C . ALA A 1 81 ? -18.688 -0.071 15.893 1.00 82.38 81 ALA A C 1
ATOM 594 O O . ALA A 1 81 ? -19.845 0.216 16.180 1.00 82.38 81 ALA A O 1
ATOM 595 N N . ILE A 1 82 ? -18.088 -1.176 16.351 1.00 83.75 82 ILE A N 1
ATOM 596 C CA . ILE A 1 82 ? -18.741 -2.174 17.212 1.00 83.75 82 ILE A CA 1
ATOM 597 C C . ILE A 1 82 ? -18.582 -1.841 18.705 1.00 83.75 82 ILE A C 1
ATOM 599 O O . ILE A 1 82 ? -19.360 -2.328 19.525 1.00 83.75 82 ILE A O 1
ATOM 603 N N . ALA A 1 83 ? -17.591 -1.026 19.091 1.00 71.50 83 ALA A N 1
ATOM 604 C CA . ALA A 1 83 ? -17.391 -0.664 20.490 1.00 71.50 83 ALA A CA 1
ATOM 605 C C . ALA A 1 83 ? -18.657 0.022 21.040 1.00 71.50 83 ALA A C 1
ATOM 607 O O . ALA A 1 83 ? -19.032 1.087 20.540 1.00 71.50 83 ALA A O 1
ATOM 608 N N . PRO A 1 84 ? -19.305 -0.540 22.082 1.00 62.28 84 PRO A N 1
ATOM 609 C CA . PRO A 1 84 ? -20.434 0.117 22.717 1.00 62.28 84 PRO A CA 1
ATOM 610 C C . PRO A 1 84 ? -19.983 1.505 23.176 1.00 62.28 84 PRO A C 1
ATOM 612 O O . PRO A 1 84 ? -18.857 1.620 23.683 1.00 62.28 84 PRO A O 1
ATOM 615 N N . PRO A 1 85 ? -20.812 2.557 23.032 1.00 59.50 85 PRO A N 1
ATOM 616 C CA . PRO A 1 85 ? -20.483 3.861 23.581 1.00 59.50 85 PRO A CA 1
ATOM 617 C C . PRO A 1 85 ? -20.193 3.647 25.059 1.00 59.50 85 PRO A C 1
ATOM 619 O O . PRO A 1 85 ? -21.078 3.239 25.812 1.00 59.50 85 PRO A O 1
ATOM 622 N N . ALA A 1 86 ? -18.924 3.830 25.442 1.00 59.97 86 ALA A N 1
ATOM 623 C CA . ALA A 1 86 ? -18.482 3.658 26.812 1.00 59.97 86 ALA A CA 1
ATOM 624 C C . ALA A 1 86 ? -19.449 4.463 27.666 1.00 59.97 86 ALA A C 1
ATOM 626 O O . ALA A 1 86 ? -19.520 5.686 27.508 1.00 59.97 86 ALA A O 1
ATOM 627 N N . ALA A 1 87 ? -20.253 3.754 28.468 1.00 51.69 87 ALA A N 1
ATOM 628 C CA . ALA A 1 87 ? -21.259 4.356 29.311 1.00 51.69 87 ALA A CA 1
ATOM 629 C C . ALA A 1 87 ? -20.582 5.539 29.989 1.00 51.69 87 ALA A C 1
ATOM 631 O O . ALA A 1 87 ? -19.596 5.355 30.712 1.00 51.69 87 ALA A O 1
ATOM 632 N N . ARG A 1 88 ? -21.051 6.754 29.670 1.00 52.50 88 ARG A N 1
ATOM 633 C CA . ARG A 1 88 ? -20.749 7.954 30.439 1.00 52.50 88 ARG A CA 1
ATOM 634 C C . ARG A 1 88 ? -21.194 7.606 31.848 1.00 52.50 88 ARG A C 1
ATOM 636 O O . ARG A 1 88 ? -22.348 7.814 32.203 1.00 52.50 88 ARG A O 1
ATOM 643 N N . ARG A 1 89 ? -20.292 7.013 32.634 1.00 56.25 89 ARG A N 1
ATOM 644 C CA . ARG A 1 89 ? -20.393 6.938 34.078 1.00 56.25 89 ARG A CA 1
ATOM 645 C C . ARG A 1 89 ? -20.331 8.389 34.493 1.00 56.25 89 ARG A C 1
ATOM 647 O O . ARG A 1 89 ? -19.266 8.984 34.625 1.00 56.25 89 ARG A O 1
ATOM 654 N N . THR A 1 90 ? -21.523 8.961 34.548 1.00 54.81 90 THR A N 1
ATOM 655 C CA . THR A 1 90 ? -21.934 10.038 35.418 1.00 54.81 90 THR A CA 1
ATOM 656 C C . THR A 1 90 ? -21.129 9.931 36.700 1.00 54.81 90 THR A C 1
ATOM 658 O O . THR A 1 90 ? -21.488 9.210 37.627 1.00 54.81 90 THR A O 1
ATOM 661 N N . ARG A 1 91 ? -20.006 10.646 36.745 1.00 53.91 91 ARG A N 1
ATOM 662 C CA . ARG A 1 91 ? -19.351 11.015 37.991 1.00 53.91 91 ARG A CA 1
ATOM 663 C C . ARG A 1 91 ? -20.193 12.157 38.554 1.00 53.91 91 ARG A C 1
ATOM 665 O O . ARG A 1 91 ? -19.847 13.324 38.454 1.00 53.91 91 ARG A O 1
ATOM 672 N N . ARG A 1 92 ? -21.392 11.790 39.004 1.00 61.47 92 ARG A N 1
ATOM 673 C CA . ARG A 1 92 ? -22.301 12.620 39.781 1.00 61.47 92 ARG A CA 1
ATOM 674 C C . ARG A 1 92 ? -22.401 11.938 41.136 1.00 61.47 92 ARG A C 1
ATOM 676 O O . ARG A 1 92 ? -23.247 11.079 41.316 1.00 61.47 92 ARG A O 1
ATOM 683 N N . SER A 1 93 ? -21.433 12.251 41.984 1.00 56.41 93 SER A N 1
ATOM 684 C CA . SER A 1 93 ? -21.364 12.036 43.434 1.00 56.41 93 SER A CA 1
ATOM 685 C C . SER A 1 93 ? -19.983 12.558 43.824 1.00 56.41 93 SER A C 1
ATOM 687 O O . SER A 1 93 ? -18.997 12.119 43.235 1.00 56.41 93 SER A O 1
ATOM 689 N N . ALA A 1 94 ? -19.815 13.487 44.744 1.00 51.59 94 ALA A N 1
ATOM 690 C CA . ALA A 1 94 ? -20.723 14.302 45.534 1.00 51.59 94 ALA A CA 1
ATOM 691 C C . ALA A 1 94 ? -19.928 15.564 45.913 1.00 51.59 94 ALA A C 1
ATOM 693 O O . ALA A 1 94 ? -18.677 15.494 45.825 1.00 51.59 94 ALA A O 1
#

pLDDT: mean 74.8, std 11.54, range [51.59, 89.5]

Radius of gyration: 21.14 Å; chains: 1; bounding box: 43×24×70 Å